Protein AF-A0A0W0TS96-F1 (afdb_monomer_lite)

Structure (mmCIF, N/CA/C/O backbone):
data_AF-A0A0W0TS96-F1
#
_entry.id   AF-A0A0W0TS96-F1
#
loop_
_atom_site.group_PDB
_atom_site.id
_atom_site.type_symbol
_atom_site.label_atom_id
_atom_site.label_alt_id
_atom_site.label_comp_id
_atom_site.label_asym_id
_atom_site.label_entity_id
_atom_site.label_seq_id
_atom_site.pdbx_PDB_ins_code
_atom_site.Cartn_x
_atom_site.Cartn_y
_atom_site.Cartn_z
_atom_site.occupancy
_atom_site.B_iso_or_equiv
_atom_site.auth_seq_id
_atom_site.auth_comp_id
_atom_site.auth_asym_id
_atom_site.auth_atom_id
_atom_site.pdbx_PDB_model_num
ATOM 1 N N . MET A 1 1 ? -8.295 -2.861 12.948 1.00 72.50 1 MET A N 1
ATOM 2 C CA . MET A 1 1 ? -8.456 -2.448 11.543 1.00 72.50 1 MET A CA 1
ATOM 3 C C . MET A 1 1 ? -7.330 -3.094 10.768 1.00 72.50 1 MET A C 1
ATOM 5 O O . MET A 1 1 ? -6.178 -2.931 11.161 1.00 72.50 1 MET A O 1
ATOM 9 N N . LEU A 1 2 ? -7.668 -3.945 9.805 1.00 89.38 2 LEU A N 1
ATOM 10 C CA . LEU A 1 2 ? -6.706 -4.670 8.984 1.00 89.38 2 LEU A CA 1
ATOM 11 C C . LEU A 1 2 ? -6.687 -4.003 7.614 1.00 89.38 2 LEU A C 1
ATOM 13 O O . LEU A 1 2 ? -7.733 -3.805 7.008 1.00 89.38 2 LEU A O 1
ATOM 17 N N . TYR A 1 3 ? -5.508 -3.692 7.110 1.00 92.12 3 TYR A N 1
ATOM 18 C CA . TYR A 1 3 ? -5.314 -3.018 5.839 1.00 92.12 3 TYR A CA 1
ATOM 19 C C . TYR A 1 3 ? -4.454 -3.886 4.931 1.00 92.12 3 TYR A C 1
ATOM 21 O O . TYR A 1 3 ? -3.510 -4.532 5.385 1.00 92.12 3 TYR A O 1
ATOM 29 N N . THR A 1 4 ? -4.744 -3.853 3.638 1.00 93.19 4 THR A N 1
ATOM 30 C CA . THR A 1 4 ? -3.996 -4.574 2.612 1.00 93.19 4 THR A CA 1
ATOM 31 C C . THR A 1 4 ? -3.359 -3.572 1.673 1.00 93.19 4 THR A C 1
ATOM 33 O O . THR A 1 4 ? -4.036 -2.882 0.915 1.00 93.19 4 THR A O 1
ATOM 36 N N . ALA A 1 5 ? -2.036 -3.495 1.714 1.00 93.19 5 ALA A N 1
ATOM 37 C CA . ALA A 1 5 ? -1.237 -2.769 0.749 1.00 93.19 5 ALA A CA 1
ATOM 38 C C . ALA A 1 5 ? -0.941 -3.653 -0.459 1.00 93.19 5 ALA A C 1
ATOM 40 O O . ALA A 1 5 ? -0.455 -4.772 -0.319 1.00 93.19 5 ALA A O 1
ATOM 41 N N . LYS A 1 6 ? -1.182 -3.127 -1.652 1.00 92.56 6 LYS A N 1
ATOM 42 C CA . LYS A 1 6 ? -0.881 -3.771 -2.926 1.00 92.56 6 LYS A CA 1
ATOM 43 C C . LYS A 1 6 ? 0.030 -2.862 -3.729 1.00 92.56 6 LYS A C 1
ATOM 45 O O . LYS A 1 6 ? -0.244 -1.670 -3.840 1.00 92.56 6 LYS A O 1
ATOM 50 N N . VAL A 1 7 ? 1.103 -3.420 -4.276 1.00 90.69 7 VAL A N 1
ATOM 51 C CA . VAL A 1 7 ? 2.070 -2.724 -5.127 1.00 90.69 7 VAL A CA 1
ATOM 52 C C . VAL A 1 7 ? 2.034 -3.345 -6.514 1.00 90.69 7 VAL A C 1
ATOM 54 O O . VAL A 1 7 ? 2.233 -4.547 -6.689 1.00 90.69 7 VAL A O 1
ATOM 57 N N . TYR A 1 8 ? 1.809 -2.496 -7.499 1.00 88.81 8 TYR A N 1
ATOM 58 C CA . TYR A 1 8 ? 1.726 -2.800 -8.912 1.00 88.81 8 TYR A CA 1
ATOM 59 C C .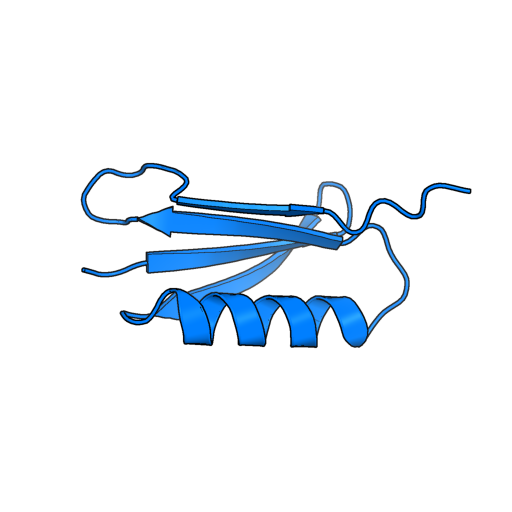 TYR A 1 8 ? 2.866 -2.103 -9.660 1.00 88.81 8 TYR A C 1
ATOM 61 O O . TYR A 1 8 ? 3.309 -1.017 -9.283 1.00 88.81 8 TYR A O 1
ATOM 69 N N . VAL A 1 9 ? 3.337 -2.726 -10.735 1.00 86.75 9 VAL A N 1
ATOM 70 C CA . VAL A 1 9 ? 4.256 -2.133 -11.710 1.00 86.75 9 VAL A CA 1
ATOM 71 C C . VAL A 1 9 ? 3.589 -2.232 -13.074 1.00 86.75 9 VAL A C 1
ATOM 73 O O . VAL A 1 9 ? 3.433 -3.329 -13.614 1.00 86.75 9 VAL A O 1
ATOM 76 N N . GLY A 1 10 ? 3.144 -1.090 -13.605 1.00 83.44 10 GLY A N 1
ATOM 77 C CA . GLY A 1 10 ? 2.154 -1.089 -14.687 1.00 83.44 10 GLY A CA 1
ATOM 78 C C . GLY A 1 10 ? 0.892 -1.845 -14.254 1.00 83.44 10 GLY A C 1
ATOM 79 O O . GLY A 1 10 ? 0.404 -1.645 -13.149 1.00 83.44 10 GLY A O 1
ATOM 80 N N . ASP A 1 11 ? 0.410 -2.773 -15.077 1.00 82.31 11 ASP A N 1
ATOM 81 C CA . ASP A 1 11 ? -0.780 -3.588 -14.783 1.00 82.31 11 ASP A CA 1
ATOM 82 C C . ASP A 1 11 ? -0.497 -4.853 -13.949 1.00 82.31 11 ASP A C 1
ATOM 84 O O . ASP A 1 11 ? -1.396 -5.656 -13.693 1.00 82.31 11 ASP A O 1
ATOM 88 N N . ARG A 1 12 ? 0.751 -5.075 -13.515 1.00 86.25 12 ARG A N 1
ATOM 89 C CA . ARG A 1 12 ? 1.142 -6.301 -12.808 1.00 86.25 12 ARG A CA 1
ATOM 90 C C . ARG A 1 12 ? 1.290 -6.064 -11.311 1.00 86.25 12 ARG A C 1
ATOM 92 O O . ARG A 1 12 ? 2.134 -5.275 -10.900 1.00 86.25 12 ARG A O 1
ATOM 99 N N . LEU A 1 13 ? 0.547 -6.811 -10.492 1.00 89.06 13 LEU A N 1
ATOM 100 C CA . L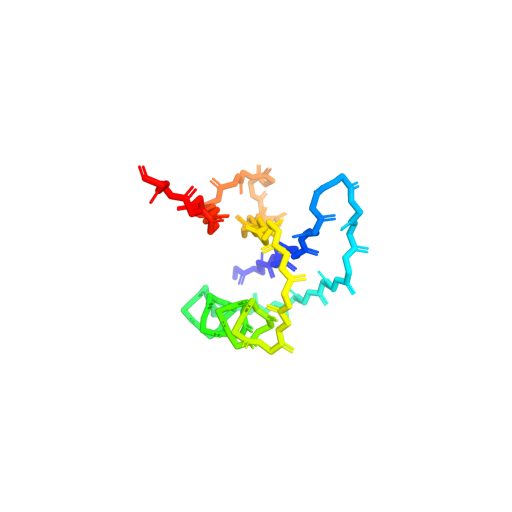EU A 1 13 ? 0.790 -6.893 -9.049 1.00 89.06 13 LEU A CA 1
ATOM 101 C C . LEU A 1 13 ? 2.146 -7.571 -8.809 1.00 89.06 13 LEU A C 1
ATOM 103 O O . LEU A 1 13 ? 2.368 -8.694 -9.264 1.00 89.06 13 LEU A O 1
ATOM 107 N N . ILE A 1 14 ? 3.052 -6.882 -8.120 1.00 88.75 14 ILE A N 1
ATOM 108 C CA . ILE A 1 14 ? 4.386 -7.405 -7.795 1.00 88.75 14 ILE A CA 1
ATOM 109 C C . ILE A 1 14 ? 4.512 -7.817 -6.334 1.00 88.75 14 ILE A C 1
ATOM 111 O O . ILE A 1 14 ? 5.326 -8.679 -6.015 1.00 88.75 14 ILE A O 1
ATOM 115 N N . ALA A 1 15 ? 3.735 -7.195 -5.449 1.00 89.38 15 ALA A N 1
ATOM 116 C CA . ALA A 1 15 ? 3.820 -7.441 -4.025 1.00 89.38 15 ALA A CA 1
ATOM 117 C C . ALA A 1 15 ? 2.517 -7.032 -3.338 1.00 89.38 15 ALA A C 1
ATOM 119 O O . ALA A 1 15 ? 1.899 -6.028 -3.692 1.00 89.38 15 ALA A O 1
ATOM 120 N N . GLU A 1 16 ? 2.136 -7.782 -2.316 1.00 92.75 16 GLU A N 1
ATOM 121 C CA . GLU A 1 16 ? 1.045 -7.431 -1.418 1.00 92.75 16 GLU A CA 1
ATOM 122 C C . GLU A 1 16 ? 1.465 -7.674 0.027 1.00 92.75 16 GLU A C 1
ATOM 124 O O . GLU A 1 16 ? 2.318 -8.519 0.310 1.00 92.75 16 GLU A O 1
ATOM 129 N N . LYS A 1 17 ? 0.913 -6.878 0.937 1.00 92.38 17 LYS A N 1
ATOM 130 C CA . LYS A 1 17 ? 1.204 -6.972 2.358 1.00 92.38 17 LYS A CA 1
ATOM 131 C C . LYS A 1 17 ? 0.011 -6.528 3.176 1.00 92.38 17 LYS A C 1
ATOM 133 O O . LYS A 1 17 ? -0.520 -5.440 2.973 1.00 92.38 17 LYS A O 1
ATOM 138 N N . GLU A 1 18 ? -0.346 -7.342 4.151 1.00 92.19 18 GLU A N 1
ATOM 139 C CA . GLU A 1 18 ? -1.375 -7.018 5.127 1.00 92.19 18 GLU A CA 1
ATOM 140 C C . GLU A 1 18 ? -0.743 -6.446 6.397 1.00 92.19 18 GLU A C 1
ATOM 142 O O . GLU A 1 18 ? 0.384 -6.783 6.776 1.00 92.19 18 GLU A O 1
ATOM 147 N N . GLY A 1 19 ? -1.452 -5.539 7.055 1.00 91.38 19 GLY A N 1
ATOM 148 C CA . GLY A 1 19 ? -0.985 -4.899 8.272 1.00 91.38 19 GLY A CA 1
ATOM 149 C C . GLY A 1 19 ? -2.078 -4.085 8.939 1.00 91.38 19 GLY A C 1
ATOM 150 O O . GLY A 1 19 ? -3.035 -3.653 8.316 1.00 91.38 19 GLY A O 1
ATOM 151 N N . ASN A 1 20 ? -1.936 -3.863 10.233 1.00 92.31 20 ASN A N 1
ATOM 152 C CA . ASN A 1 20 ? -2.836 -3.036 11.036 1.00 92.31 20 ASN A CA 1
ATOM 153 C C . ASN A 1 20 ? -2.402 -1.560 11.111 1.00 92.31 20 ASN A C 1
ATOM 155 O O . ASN A 1 20 ? -3.152 -0.725 11.608 1.00 92.31 20 ASN A O 1
ATOM 159 N N . ASP A 1 21 ? -1.214 -1.242 10.593 1.00 91.19 21 ASP A N 1
ATOM 160 C CA . ASP A 1 21 ? -0.629 0.098 10.557 1.00 91.19 21 ASP A CA 1
ATOM 161 C C . ASP A 1 21 ? -0.518 0.596 9.107 1.00 91.19 21 ASP A C 1
ATOM 163 O O . ASP A 1 21 ? 0.386 0.189 8.368 1.00 91.19 21 ASP A O 1
ATOM 167 N N . VAL A 1 22 ? -1.392 1.526 8.711 1.00 88.94 22 VAL A N 1
ATOM 168 C CA . VAL A 1 22 ? -1.366 2.157 7.375 1.00 88.94 22 VAL A CA 1
ATOM 169 C C . VAL A 1 22 ? -0.015 2.814 7.091 1.00 88.94 22 VAL A C 1
ATOM 171 O O . VAL A 1 22 ? 0.493 2.716 5.978 1.00 88.94 22 VAL A O 1
ATOM 174 N N . ASP A 1 23 ? 0.593 3.449 8.092 1.00 90.19 23 ASP A N 1
ATOM 175 C CA . ASP A 1 23 ? 1.853 4.179 7.925 1.00 90.19 23 ASP A CA 1
ATOM 176 C C . ASP A 1 23 ? 3.033 3.234 7.642 1.00 90.19 23 ASP A C 1
ATOM 178 O O . ASP A 1 23 ? 3.807 3.444 6.706 1.00 90.19 23 ASP A O 1
ATOM 182 N N . LYS A 1 24 ? 3.103 2.102 8.359 1.00 92.06 24 LYS A N 1
ATOM 183 C CA . LYS A 1 24 ? 4.103 1.050 8.101 1.00 92.06 24 LYS A CA 1
ATOM 184 C C . LYS A 1 24 ? 3.907 0.402 6.737 1.00 92.06 24 LYS A C 1
ATOM 186 O O . LYS A 1 24 ? 4.886 0.101 6.053 1.00 92.06 24 LYS A O 1
ATOM 191 N N . LEU A 1 25 ? 2.655 0.167 6.351 1.00 91.38 25 LEU A N 1
ATOM 192 C CA . LEU A 1 25 ? 2.320 -0.357 5.032 1.00 91.38 25 LEU A CA 1
ATOM 193 C C . LEU A 1 25 ? 2.731 0.622 3.933 1.00 91.38 25 LEU A C 1
ATOM 195 O O . LEU A 1 25 ? 3.357 0.216 2.958 1.00 91.38 25 LEU A O 1
ATOM 199 N N . PHE A 1 26 ? 2.460 1.912 4.123 1.00 88.94 26 PHE A N 1
ATOM 200 C CA . PHE A 1 26 ? 2.856 2.960 3.195 1.00 88.94 26 PHE A CA 1
ATOM 201 C C . PHE A 1 26 ? 4.377 3.040 3.045 1.00 88.94 26 PHE A C 1
ATOM 203 O O . PHE A 1 26 ? 4.876 2.940 1.926 1.00 88.94 26 PHE A O 1
ATOM 210 N N . ALA A 1 27 ? 5.121 3.113 4.153 1.00 90.94 27 ALA A N 1
ATOM 211 C CA . ALA A 1 27 ? 6.583 3.111 4.138 1.00 90.94 27 ALA A CA 1
ATOM 212 C C . ALA A 1 27 ? 7.149 1.881 3.408 1.00 90.94 27 ALA A C 1
ATOM 214 O O . ALA A 1 27 ? 8.037 2.010 2.565 1.00 90.94 27 ALA A O 1
ATOM 215 N N . TRP A 1 28 ? 6.584 0.696 3.664 1.00 90.94 28 TRP A N 1
ATOM 216 C CA . TRP A 1 28 ? 6.982 -0.532 2.979 1.00 90.94 28 TRP A CA 1
ATOM 217 C C . TRP A 1 28 ? 6.750 -0.460 1.465 1.00 90.94 28 TRP A C 1
ATOM 219 O O . TRP A 1 28 ? 7.640 -0.838 0.704 1.00 90.94 28 TRP A O 1
ATOM 229 N N . MET A 1 29 ? 5.611 0.070 1.005 1.00 88.12 29 MET A N 1
ATOM 230 C CA . MET A 1 29 ? 5.364 0.223 -0.432 1.00 88.12 29 MET A CA 1
ATOM 231 C C . MET A 1 29 ? 6.331 1.213 -1.095 1.00 88.12 29 MET A C 1
ATOM 233 O O . MET A 1 29 ? 6.775 0.974 -2.216 1.00 88.12 29 MET A O 1
ATOM 237 N N . ILE A 1 30 ? 6.698 2.299 -0.407 1.00 87.06 30 ILE A N 1
ATOM 238 C CA . ILE A 1 30 ? 7.700 3.253 -0.902 1.00 87.06 30 ILE A CA 1
ATOM 239 C C . ILE A 1 30 ? 9.080 2.588 -1.008 1.00 87.06 30 ILE A C 1
ATOM 241 O O . ILE A 1 30 ? 9.800 2.821 -1.977 1.00 87.06 30 ILE A O 1
ATOM 245 N N . THR A 1 31 ? 9.449 1.710 -0.070 1.00 88.06 31 THR A N 1
ATOM 246 C CA . THR A 1 31 ? 10.668 0.890 -0.184 1.00 88.06 31 THR A CA 1
ATOM 247 C C . THR A 1 31 ? 10.621 -0.051 -1.391 1.00 88.06 31 THR A C 1
ATOM 249 O O . THR A 1 31 ? 11.636 -0.188 -2.074 1.00 88.06 31 THR A O 1
ATOM 252 N N . GLN A 1 32 ? 9.466 -0.665 -1.686 1.00 84.69 32 GLN A N 1
ATOM 253 C CA . GLN A 1 32 ? 9.294 -1.498 -2.887 1.00 84.69 32 GLN A CA 1
ATOM 254 C C . GLN A 1 32 ? 9.464 -0.674 -4.171 1.00 84.69 32 GLN A C 1
ATOM 256 O O . GLN A 1 32 ? 10.153 -1.106 -5.091 1.00 84.69 32 GLN A O 1
ATOM 261 N N . ALA A 1 33 ? 8.888 0.531 -4.213 1.00 79.50 33 ALA A N 1
ATOM 262 C CA . ALA A 1 33 ? 8.969 1.421 -5.369 1.00 79.50 33 ALA A CA 1
ATOM 263 C C . ALA A 1 33 ? 10.370 2.010 -5.599 1.00 79.50 33 ALA A C 1
ATOM 265 O O . ALA A 1 33 ? 10.771 2.202 -6.740 1.00 79.50 33 ALA A O 1
ATOM 266 N N . GLN A 1 34 ? 11.138 2.266 -4.536 1.00 77.25 34 GLN A N 1
ATOM 267 C CA . GLN A 1 34 ? 12.516 2.759 -4.648 1.00 77.25 34 GLN A CA 1
ATOM 268 C C . GLN A 1 34 ? 13.508 1.703 -5.153 1.00 77.25 34 GLN A C 1
ATOM 270 O O . GLN A 1 34 ? 14.574 2.060 -5.645 1.00 77.25 34 GLN A O 1
ATOM 275 N N . ASN A 1 35 ? 13.191 0.412 -5.019 1.00 69.44 35 ASN A N 1
ATOM 276 C CA . ASN A 1 35 ? 14.116 -0.673 -5.356 1.00 69.44 35 ASN A CA 1
ATOM 277 C C . ASN A 1 35 ? 14.080 -1.109 -6.828 1.00 69.44 35 ASN A C 1
ATOM 279 O O . ASN A 1 35 ? 14.786 -2.049 -7.189 1.00 69.44 35 ASN A O 1
ATOM 283 N N . GLY A 1 36 ? 13.315 -0.453 -7.705 1.00 63.5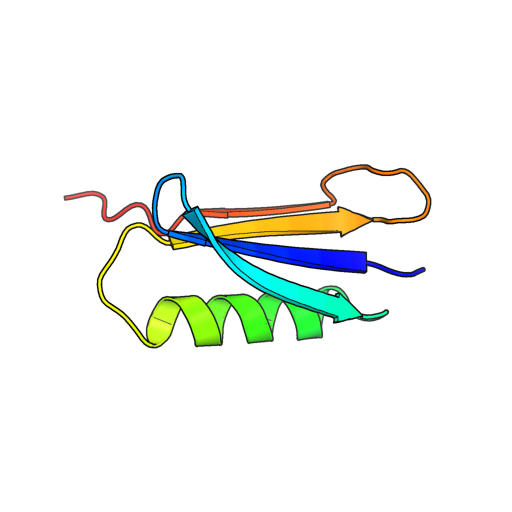9 36 GLY A N 1
ATOM 284 C CA . GLY A 1 36 ? 13.403 -0.780 -9.124 1.00 63.59 36 GLY A CA 1
ATOM 285 C C . GLY A 1 36 ? 13.026 0.340 -10.077 1.00 63.59 36 GLY A C 1
ATOM 286 O O . GLY A 1 36 ? 12.610 1.429 -9.692 1.00 63.59 36 GLY A O 1
ATOM 287 N N . ALA A 1 37 ? 13.241 0.058 -11.359 1.00 61.31 37 ALA A N 1
ATOM 288 C CA . ALA A 1 37 ? 12.947 0.956 -12.462 1.00 61.31 37 ALA A CA 1
ATOM 289 C C . ALA A 1 37 ? 11.586 0.580 -13.064 1.00 61.31 37 ALA A C 1
ATOM 291 O O . ALA A 1 37 ? 11.424 -0.507 -13.617 1.00 61.31 37 ALA A O 1
ATOM 292 N N . GLY A 1 38 ? 10.594 1.463 -12.946 1.00 69.00 38 GLY A N 1
ATOM 293 C CA . GLY A 1 38 ? 9.257 1.219 -13.482 1.00 69.00 38 GLY A CA 1
ATOM 294 C C . GLY A 1 38 ? 8.218 2.235 -13.016 1.00 69.00 38 GLY A C 1
ATOM 295 O O . GLY A 1 38 ? 8.471 3.063 -12.146 1.00 69.00 38 GLY A O 1
ATOM 296 N N . ARG A 1 39 ? 7.018 2.166 -13.601 1.00 81.56 39 ARG A N 1
ATOM 297 C CA . ARG A 1 39 ? 5.850 2.914 -13.118 1.00 81.56 39 ARG A CA 1
ATOM 298 C C . ARG A 1 39 ? 5.235 2.154 -11.950 1.00 81.56 39 ARG A C 1
ATOM 300 O O . ARG A 1 39 ? 4.356 1.319 -12.160 1.00 81.56 39 ARG A O 1
ATOM 307 N N . TYR A 1 40 ? 5.716 2.432 -10.744 1.00 86.38 40 TYR A N 1
ATOM 308 C CA . TYR A 1 40 ? 5.151 1.854 -9.535 1.00 86.38 40 TYR A CA 1
ATOM 309 C C . TYR A 1 40 ? 3.843 2.543 -9.184 1.00 86.38 40 TYR A C 1
ATOM 311 O O . TYR A 1 40 ? 3.700 3.769 -9.234 1.00 86.38 40 TYR A O 1
ATOM 319 N N . GLN A 1 41 ? 2.880 1.727 -8.805 1.00 89.50 41 GLN A N 1
ATOM 320 C CA . GLN A 1 41 ? 1.588 2.130 -8.296 1.00 89.50 41 GLN A CA 1
ATOM 321 C C . GLN A 1 41 ? 1.356 1.336 -7.025 1.00 89.50 41 GLN A C 1
ATOM 323 O O . GLN A 1 41 ? 1.694 0.162 -6.958 1.00 89.50 41 GLN A O 1
ATOM 328 N N . GLY A 1 42 ? 0.776 1.940 -6.006 1.00 90.00 42 GLY A N 1
ATOM 329 C CA . GLY A 1 42 ? 0.338 1.171 -4.859 1.00 90.00 42 GLY A CA 1
ATOM 330 C C . GLY A 1 42 ? -0.949 1.698 -4.283 1.00 90.00 42 GLY A C 1
ATOM 331 O O . GLY A 1 42 ? -1.337 2.844 -4.509 1.00 90.00 42 GLY A O 1
ATOM 332 N N . SER A 1 43 ? -1.655 0.819 -3.594 1.00 92.69 43 SER A N 1
ATOM 333 C CA . SER A 1 43 ? -2.971 1.078 -3.027 1.00 92.69 43 SER A CA 1
ATOM 334 C C . SER A 1 43 ? -3.092 0.350 -1.698 1.00 92.69 43 SER A C 1
ATOM 336 O O . SER A 1 43 ? -2.766 -0.829 -1.611 1.00 92.69 43 SER A O 1
ATOM 338 N N . ILE A 1 44 ? -3.543 1.054 -0.669 1.00 92.81 44 ILE A N 1
ATOM 339 C CA . ILE A 1 44 ? -3.893 0.505 0.636 1.00 92.81 44 ILE A CA 1
ATOM 340 C C . ILE A 1 44 ? -5.407 0.438 0.688 1.00 92.81 44 ILE A C 1
ATOM 342 O O . ILE A 1 44 ? -6.072 1.466 0.564 1.00 92.81 44 ILE A O 1
ATOM 346 N N . ILE A 1 45 ? -5.922 -0.768 0.864 1.00 92.94 45 ILE A N 1
ATOM 347 C CA . ILE A 1 45 ? -7.341 -1.058 1.015 1.00 92.94 45 ILE A CA 1
ATOM 348 C C . ILE A 1 45 ? -7.598 -1.360 2.487 1.00 92.94 45 ILE A C 1
ATOM 350 O O . ILE A 1 45 ? -6.827 -2.092 3.107 1.00 92.94 45 ILE A O 1
ATOM 354 N N . ASP A 1 46 ? -8.647 -0.791 3.058 1.00 92.38 46 ASP A N 1
ATOM 355 C CA . ASP A 1 46 ? -9.150 -1.201 4.362 1.00 92.38 46 ASP A CA 1
ATOM 356 C C . ASP A 1 46 ? -9.986 -2.475 4.201 1.00 92.38 46 ASP A C 1
ATOM 358 O O . ASP A 1 46 ? -10.842 -2.545 3.328 1.00 92.38 46 ASP A O 1
ATOM 362 N N . ASN A 1 47 ? -9.714 -3.517 4.987 1.00 88.56 47 ASN A N 1
ATOM 363 C CA . ASN A 1 47 ? -10.450 -4.782 4.870 1.00 88.56 47 ASN A CA 1
ATOM 364 C C . ASN A 1 47 ? -11.826 -4.741 5.541 1.00 88.56 47 ASN A C 1
ATOM 366 O O . ASN A 1 47 ? -12.627 -5.636 5.288 1.00 88.56 47 ASN A O 1
ATOM 370 N N . ASP A 1 48 ? -12.086 -3.755 6.398 1.00 88.94 48 ASP A N 1
ATOM 371 C CA . ASP A 1 48 ? -13.353 -3.597 7.109 1.00 88.94 48 ASP A CA 1
ATOM 372 C C . ASP A 1 48 ? -14.406 -2.972 6.182 1.00 88.94 48 ASP A C 1
ATOM 374 O O . ASP A 1 48 ? -15.487 -3.529 6.005 1.00 88.94 48 ASP A O 1
ATOM 378 N N . THR A 1 49 ? -14.058 -1.874 5.502 1.00 89.44 49 THR A N 1
ATOM 379 C CA . THR A 1 49 ? -14.949 -1.178 4.556 1.00 89.44 49 THR A CA 1
ATOM 380 C C . THR A 1 49 ? -14.729 -1.570 3.095 1.00 89.44 49 THR A C 1
ATOM 382 O O . THR A 1 49 ? -15.543 -1.231 2.238 1.00 89.44 49 THR A O 1
ATOM 385 N N . GLN A 1 50 ? -13.648 -2.297 2.792 1.00 86.62 50 GLN A N 1
ATOM 386 C CA . GLN A 1 50 ? -13.175 -2.580 1.428 1.00 86.62 50 GLN A CA 1
ATOM 387 C C . GLN A 1 50 ? -12.850 -1.323 0.604 1.00 86.62 50 GLN A C 1
ATOM 389 O O . GLN A 1 50 ? -12.749 -1.386 -0.624 1.00 86.62 50 GLN A O 1
ATOM 394 N N . GLU A 1 51 ? -12.641 -0.180 1.259 1.00 90.56 51 GLU A N 1
ATOM 395 C CA . GLU A 1 51 ? -12.339 1.084 0.592 1.00 90.56 51 GLU A CA 1
ATOM 396 C C . GLU A 1 51 ? -10.839 1.318 0.439 1.00 90.56 51 GLU A C 1
ATOM 398 O O . GLU A 1 51 ? -10.015 0.930 1.270 1.00 90.56 51 GLU A O 1
ATOM 403 N N . VAL A 1 52 ? -10.464 2.008 -0.636 1.00 89.50 52 VAL A N 1
ATOM 404 C CA . VAL A 1 52 ? -9.075 2.399 -0.865 1.00 89.50 52 VAL A CA 1
ATOM 405 C C . VAL A 1 52 ? -8.761 3.643 -0.040 1.00 89.50 52 VAL A C 1
ATOM 407 O O . VAL A 1 52 ? -9.134 4.757 -0.396 1.00 89.50 52 VAL A O 1
ATOM 410 N N . ILE A 1 53 ? -8.030 3.453 1.055 1.00 90.00 53 ILE A N 1
ATOM 411 C CA . ILE A 1 53 ? -7.663 4.519 1.994 1.00 90.00 53 ILE A CA 1
ATOM 412 C C . ILE A 1 53 ? -6.552 5.402 1.432 1.00 90.00 53 ILE A C 1
ATOM 414 O O . ILE A 1 53 ? -6.476 6.599 1.717 1.00 90.00 53 ILE A O 1
ATOM 418 N N . ARG A 1 54 ? -5.633 4.813 0.661 1.00 89.12 54 ARG A N 1
ATOM 419 C CA . ARG A 1 54 ? -4.477 5.545 0.141 1.00 89.12 54 ARG A CA 1
ATOM 420 C C . ARG A 1 54 ? -3.956 4.929 -1.139 1.00 89.12 54 ARG A C 1
ATOM 422 O O . ARG A 1 54 ? -3.744 3.727 -1.198 1.00 89.12 54 ARG A O 1
ATOM 429 N N . THR A 1 55 ? -3.647 5.760 -2.124 1.00 88.69 55 THR A N 1
ATOM 430 C CA . THR A 1 55 ? -2.958 5.338 -3.347 1.00 88.69 55 THR A CA 1
ATOM 431 C C . THR A 1 55 ? -1.738 6.200 -3.603 1.00 88.69 55 THR A C 1
ATOM 433 O O . THR A 1 55 ? -1.769 7.398 -3.331 1.00 88.69 55 THR A O 1
ATOM 436 N N . PHE A 1 56 ? -0.690 5.625 -4.181 1.00 84.62 56 PHE A N 1
ATOM 437 C CA . PHE A 1 56 ? 0.413 6.394 -4.749 1.00 84.62 56 PHE A CA 1
ATOM 438 C C . PHE A 1 56 ? 0.734 5.894 -6.154 1.00 84.62 56 PHE A C 1
ATOM 440 O O . PHE A 1 56 ? 0.524 4.728 -6.486 1.00 84.62 56 PHE A O 1
ATOM 447 N N . LYS A 1 57 ? 1.257 6.791 -6.983 1.00 82.62 57 LYS A N 1
ATOM 448 C CA . LYS A 1 57 ? 1.780 6.473 -8.307 1.00 82.62 57 LYS A CA 1
ATOM 449 C C . LYS A 1 57 ? 3.064 7.256 -8.492 1.00 82.62 57 LYS A C 1
ATOM 451 O O . LYS A 1 57 ? 3.056 8.478 -8.365 1.00 82.62 57 LYS A O 1
ATOM 456 N N . THR A 1 58 ? 4.153 6.566 -8.806 1.00 71.19 58 THR A N 1
ATOM 457 C CA . THR A 1 58 ? 5.403 7.210 -9.210 1.00 71.19 58 THR A CA 1
ATOM 458 C C . THR A 1 58 ? 5.225 7.640 -10.663 1.00 71.19 58 THR A C 1
ATOM 460 O O . THR A 1 58 ? 5.620 6.953 -11.606 1.00 71.19 58 THR A O 1
ATOM 463 N N . ASN A 1 59 ? 4.501 8.736 -10.876 1.00 57.19 59 ASN A N 1
ATOM 464 C CA . ASN A 1 59 ? 4.470 9.350 -12.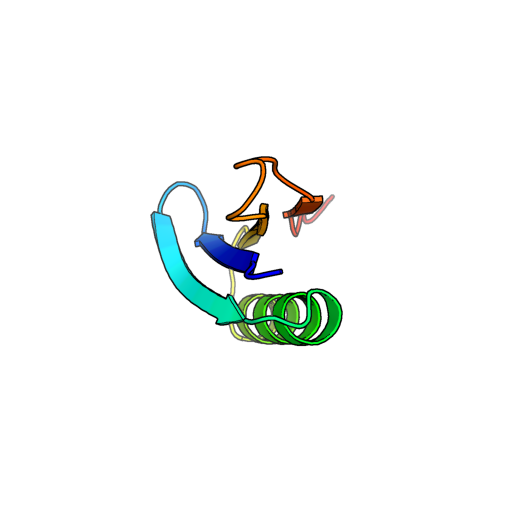188 1.00 57.19 59 ASN A CA 1
ATOM 465 C C . ASN A 1 59 ? 5.787 10.117 -12.310 1.00 57.19 59 ASN A C 1
ATOM 467 O O . ASN A 1 59 ? 5.931 11.174 -11.701 1.00 57.19 59 ASN A O 1
ATOM 471 N N . SER A 1 60 ? 6.761 9.569 -13.041 1.00 43.72 60 SER A N 1
ATOM 472 C CA . SER A 1 60 ? 7.801 10.410 -13.628 1.00 43.72 60 SER A CA 1
ATOM 473 C C . SER A 1 60 ? 7.070 11.378 -14.549 1.00 43.72 60 SER A C 1
ATOM 475 O O . SER A 1 60 ? 6.634 10.998 -15.633 1.00 43.72 60 SER A O 1
ATOM 477 N N . VAL A 1 61 ? 6.796 12.576 -14.039 1.00 43.78 61 VAL A N 1
ATOM 478 C CA . V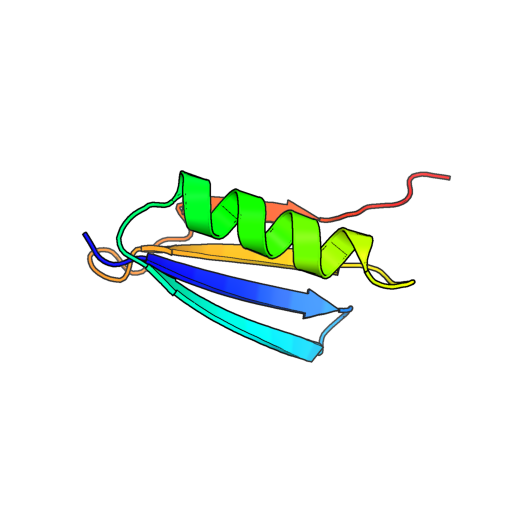AL A 1 61 ? 6.509 13.723 -14.886 1.00 43.78 61 VAL A CA 1
ATOM 479 C C . VAL A 1 61 ? 7.864 14.119 -15.459 1.00 43.78 61 VAL A C 1
ATOM 481 O O . VAL A 1 61 ? 8.765 14.502 -14.713 1.00 43.78 61 VAL A O 1
ATOM 484 N N . GLU A 1 62 ? 8.038 13.825 -16.745 1.00 37.47 62 GLU A N 1
ATOM 485 C CA . GLU A 1 62 ? 9.082 14.428 -17.579 1.00 37.47 62 GLU A CA 1
ATOM 486 C C . GLU A 1 62 ? 8.893 15.948 -17.642 1.00 37.47 62 GLU A C 1
ATOM 488 O O . GLU A 1 62 ? 7.719 16.397 -17.602 1.00 37.47 62 GLU A O 1
#

Organism: Legionella erythra (NCBI:txid448)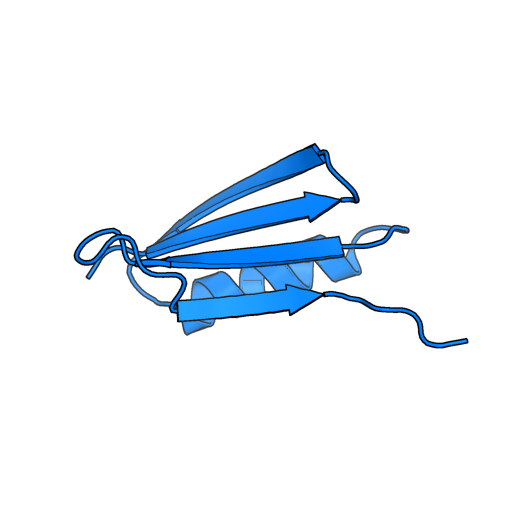

Secondary structure (DSSP, 8-state):
--EEEEEEETTEEEEEEEES-HHHHHHHHHHHHHTSSS-EEEEEEETTT--EEEEEE-----

Radius of gyration: 11.34 Å; chains: 1; bounding box: 29×22×29 Å

pLDDT: mean 84.07, std 12.51, range [37.47, 93.19]

Sequence (62 aa):
MLYTAKVYVGDRLIAEKEGNDVDKLFAWMITQAQNGAGRYQGSIIDNDTQEVIRTFKTNSVE

Foldseek 3Di:
DKKKKWKDFVPRTDDIDIDPDPVVSVVVNVVVVVPDDGFMKMFIADPVVRDTPDIDTPPPPD